Protein AF-A0A5N5RD02-F1 (afdb_monomer_lite)

Radius of gyration: 17.79 Å; chains: 1; bounding box: 37×37×56 Å

Organism: NCBI:txid2490545

pLDDT: mean 74.83, std 21.32, range [37.56, 94.5]

Secondary structure (DSSP, 8-state):
----------PPTT--------SSSS-EEEEEEEETTEEEEEEEE-SSS-EEEEEEEES--TTHHHHHHHHHHHHHHHT--

Structure (mmCIF, N/CA/C/O backbone):
data_AF-A0A5N5RD02-F1
#
_entry.id   AF-A0A5N5RD02-F1
#
loop_
_atom_site.group_PDB
_atom_site.id
_atom_site.type_symbol
_atom_site.label_atom_id
_atom_site.label_alt_id
_atom_site.label_comp_id
_atom_site.label_asym_id
_atom_site.label_entity_id
_atom_site.label_seq_id
_atom_site.pdbx_PDB_ins_code
_atom_site.Cartn_x
_atom_site.Cartn_y
_atom_site.Cartn_z
_atom_site.occupancy
_atom_site.B_iso_or_equiv
_atom_site.auth_seq_id
_atom_site.auth_comp_id
_atom_site.auth_asym_id
_atom_site.auth_atom_id
_atom_site.pdbx_PDB_model_num
ATOM 1 N N . MET A 1 1 ? 22.046 27.784 40.694 1.00 38.22 1 MET A N 1
ATOM 2 C CA . MET A 1 1 ? 21.074 28.255 39.685 1.00 38.22 1 MET A CA 1
ATOM 3 C C . MET A 1 1 ? 21.355 27.510 38.386 1.00 38.22 1 MET A C 1
ATOM 5 O O . MET A 1 1 ? 22.398 27.738 37.789 1.00 38.22 1 MET A O 1
ATOM 9 N N . HIS A 1 2 ? 20.512 26.549 38.008 1.00 41.28 2 HIS A N 1
ATOM 10 C CA . HIS A 1 2 ? 20.619 25.811 36.743 1.00 41.28 2 HIS A CA 1
ATOM 11 C C . HIS A 1 2 ? 19.455 26.238 35.847 1.00 41.28 2 HIS A C 1
ATOM 13 O O . HIS A 1 2 ? 18.300 26.043 36.213 1.00 41.28 2 HIS A O 1
ATOM 19 N N . GLY A 1 3 ? 19.772 26.887 34.725 1.00 40.53 3 GLY A N 1
ATOM 20 C CA . GLY A 1 3 ? 18.797 27.253 33.698 1.00 40.53 3 GLY A CA 1
ATOM 21 C C . GLY A 1 3 ? 18.397 26.037 32.849 1.00 40.53 3 GLY A C 1
ATOM 22 O O . GLY A 1 3 ? 19.160 25.071 32.775 1.00 40.53 3 GLY A O 1
ATOM 23 N N . PRO A 1 4 ? 17.212 26.047 32.219 1.00 45.12 4 PRO A N 1
ATOM 24 C CA . PRO A 1 4 ? 16.721 24.902 31.463 1.00 45.12 4 PRO A CA 1
ATOM 25 C C . PRO A 1 4 ? 17.484 24.714 30.143 1.00 45.12 4 PRO A C 1
ATOM 27 O O . PRO A 1 4 ? 17.635 25.636 29.342 1.00 45.12 4 PRO A O 1
ATOM 30 N N . HIS A 1 5 ? 17.940 23.482 29.918 1.00 40.00 5 HIS A N 1
ATOM 31 C CA . HIS A 1 5 ? 18.602 23.026 28.699 1.00 40.00 5 HIS A CA 1
ATOM 32 C C . HIS A 1 5 ? 17.541 22.794 27.608 1.00 40.00 5 HIS A C 1
ATOM 34 O O . HIS A 1 5 ? 16.811 21.803 27.632 1.00 40.00 5 HIS A O 1
ATOM 40 N N . ALA A 1 6 ? 17.424 23.713 26.649 1.00 40.72 6 ALA A N 1
ATOM 41 C CA . ALA A 1 6 ? 16.572 23.520 25.478 1.00 40.72 6 ALA A CA 1
ATOM 42 C C . ALA A 1 6 ? 17.206 22.471 24.546 1.00 40.72 6 ALA A C 1
ATOM 44 O O . ALA A 1 6 ? 18.312 22.661 24.039 1.00 40.72 6 ALA A O 1
ATOM 45 N N . THR A 1 7 ? 16.516 21.349 24.327 1.00 41.66 7 THR A N 1
ATOM 46 C CA . THR A 1 7 ? 16.925 20.326 23.353 1.00 41.66 7 THR A CA 1
ATOM 47 C C . THR A 1 7 ? 16.341 20.697 21.993 1.00 41.66 7 THR A C 1
ATOM 49 O O . THR A 1 7 ? 15.142 20.567 21.768 1.00 41.66 7 THR A O 1
ATOM 52 N N . ALA A 1 8 ? 17.184 21.197 21.089 1.00 37.56 8 ALA A N 1
ATOM 53 C CA . ALA A 1 8 ? 16.797 21.506 19.717 1.00 37.56 8 ALA A CA 1
ATOM 54 C C . ALA A 1 8 ? 16.661 20.210 18.899 1.00 37.56 8 ALA A C 1
ATOM 56 O O . ALA A 1 8 ? 17.635 19.483 18.692 1.00 37.56 8 ALA A O 1
ATOM 57 N N . SER A 1 9 ? 15.457 19.922 18.402 1.00 43.94 9 SER A N 1
ATOM 58 C CA . SER A 1 9 ? 15.215 18.828 17.462 1.00 43.94 9 SER A CA 1
ATOM 59 C C . SER A 1 9 ? 15.811 19.180 16.093 1.00 43.94 9 SER A C 1
ATOM 61 O O . SER A 1 9 ? 15.235 19.960 15.337 1.00 43.94 9 SER A O 1
ATOM 63 N N . ARG A 1 10 ? 16.979 18.618 15.759 1.00 38.97 10 ARG A N 1
ATOM 64 C CA . ARG A 1 10 ? 17.545 18.678 14.399 1.00 38.97 10 ARG A CA 1
ATOM 65 C C . ARG A 1 10 ? 16.688 17.843 13.445 1.00 38.97 10 ARG A C 1
ATOM 67 O O . ARG A 1 10 ? 16.838 16.625 13.378 1.00 38.97 10 ARG A O 1
ATOM 74 N N . THR A 1 11 ? 15.838 18.496 12.664 1.00 42.56 11 THR A N 1
ATOM 75 C CA . THR A 1 11 ? 15.230 17.912 11.464 1.00 42.56 11 THR A CA 1
ATOM 76 C C . THR A 1 11 ? 16.332 17.688 10.421 1.00 42.56 11 THR A C 1
ATOM 78 O O . THR A 1 11 ? 17.030 18.628 10.040 1.00 42.56 11 THR A O 1
ATOM 81 N N . ARG A 1 12 ? 16.545 16.439 9.983 1.00 39.84 12 ARG A N 1
ATOM 82 C CA . ARG A 1 12 ? 17.487 16.126 8.894 1.00 39.84 12 ARG A CA 1
ATOM 83 C C . ARG A 1 12 ? 16.861 16.548 7.554 1.00 39.84 12 ARG A C 1
ATOM 85 O O . ARG A 1 12 ? 15.748 16.108 7.268 1.00 39.84 12 ARG A O 1
ATOM 92 N N . PRO A 1 13 ? 17.545 17.345 6.716 1.00 39.16 13 PRO A N 1
ATOM 93 C CA . PRO A 1 13 ? 17.089 17.615 5.361 1.00 39.16 13 PRO A CA 1
ATOM 94 C C . PRO A 1 13 ? 17.335 16.369 4.502 1.00 39.16 13 PRO A C 1
ATOM 96 O O . PRO A 1 13 ? 18.464 15.891 4.422 1.00 39.16 13 PRO A O 1
ATOM 99 N N . GLY A 1 14 ? 16.278 15.817 3.900 1.00 45.50 14 GLY A N 1
ATOM 100 C CA . GLY A 1 14 ? 16.402 14.710 2.942 1.00 45.50 14 GLY A CA 1
ATOM 101 C C . GLY A 1 14 ? 15.246 13.711 2.894 1.00 45.50 14 GLY A C 1
ATOM 102 O O . GLY A 1 14 ? 15.201 12.903 1.975 1.00 45.50 14 GLY A O 1
ATOM 103 N N . GLN A 1 15 ? 14.286 13.757 3.819 1.00 44.12 15 GLN A N 1
ATOM 104 C CA . GLN A 1 15 ? 13.145 12.844 3.783 1.00 44.12 15 GLN A CA 1
ATOM 105 C C . GLN A 1 15 ? 11.894 13.574 3.301 1.00 44.12 15 GLN A C 1
ATOM 107 O O . GLN A 1 15 ? 11.018 13.941 4.079 1.00 44.12 15 GLN A O 1
ATOM 112 N N . ALA A 1 16 ? 11.805 13.779 1.988 1.00 41.69 16 ALA A N 1
ATOM 113 C CA . ALA A 1 16 ? 10.516 14.023 1.360 1.00 41.69 16 ALA A CA 1
ATOM 114 C C . ALA A 1 16 ? 9.725 12.704 1.373 1.00 41.69 16 ALA A C 1
ATOM 116 O O . ALA A 1 16 ? 9.594 12.022 0.360 1.00 41.69 16 ALA A O 1
ATOM 117 N N . THR A 1 17 ? 9.210 12.321 2.545 1.00 43.22 17 THR A N 1
ATOM 118 C CA . THR A 1 17 ? 8.070 11.411 2.620 1.00 43.22 17 THR A CA 1
ATOM 119 C C . THR A 1 17 ? 6.904 12.191 2.034 1.00 43.22 17 THR A C 1
ATOM 121 O O . THR A 1 17 ? 6.229 12.940 2.739 1.00 43.22 17 THR A O 1
ATOM 124 N N . ARG A 1 18 ? 6.676 12.071 0.723 1.00 43.81 18 ARG A N 1
ATOM 125 C CA . ARG A 1 18 ? 5.351 12.360 0.182 1.00 43.81 18 ARG A CA 1
ATOM 126 C C . ARG A 1 18 ? 4.445 11.284 0.765 1.00 43.81 18 ARG A C 1
ATOM 128 O O . ARG A 1 18 ? 4.345 10.190 0.223 1.00 43.81 18 ARG A O 1
ATOM 135 N N . ALA A 1 19 ? 3.869 11.574 1.928 1.00 46.69 19 ALA A N 1
ATOM 136 C CA . ALA A 1 19 ? 2.729 10.827 2.414 1.00 46.69 19 ALA A CA 1
ATOM 137 C C . ALA A 1 19 ? 1.710 10.846 1.274 1.00 46.69 19 ALA A C 1
ATOM 139 O O . ALA A 1 19 ? 1.373 11.923 0.771 1.00 46.69 19 ALA A O 1
ATOM 140 N N . LEU A 1 20 ? 1.266 9.671 0.828 1.00 47.66 20 LEU A N 1
ATOM 141 C CA . LEU A 1 20 ? 0.010 9.577 0.101 1.00 47.66 20 LEU A CA 1
ATOM 142 C C . LEU A 1 20 ? -1.022 10.224 1.025 1.00 47.66 20 LEU A C 1
ATOM 144 O O . LEU A 1 20 ? -1.362 9.651 2.059 1.00 47.66 20 LEU A O 1
ATOM 148 N N . GLN A 1 21 ? -1.405 11.471 0.728 1.00 45.03 21 GLN A N 1
ATOM 149 C CA . GLN A 1 21 ? -2.431 12.172 1.487 1.00 45.03 21 GLN A CA 1
ATOM 150 C C . GLN A 1 21 ? -3.640 11.252 1.520 1.00 45.03 21 GLN A C 1
ATOM 152 O O . GLN A 1 21 ? -4.136 10.817 0.479 1.00 45.03 21 GLN A O 1
ATOM 157 N N . SER A 1 22 ? -3.999 10.865 2.738 1.00 47.69 22 SER A N 1
ATOM 158 C CA . SER A 1 22 ? -4.828 9.712 2.988 1.00 47.69 22 SER A CA 1
ATOM 159 C C . SER A 1 22 ? -6.227 9.975 2.437 1.00 47.69 22 SER A C 1
ATOM 161 O O . SER A 1 22 ? -7.023 10.738 2.974 1.00 47.69 22 SER A O 1
ATOM 163 N N . VAL A 1 23 ? -6.537 9.319 1.323 1.00 49.78 23 VAL A N 1
ATOM 164 C CA . VAL A 1 23 ? -7.924 9.163 0.869 1.00 49.78 23 VAL A CA 1
ATOM 165 C C . VAL A 1 23 ? -8.693 8.208 1.802 1.00 49.78 23 VAL A C 1
ATOM 167 O O . VAL A 1 23 ? -9.902 8.062 1.674 1.00 49.78 23 VAL A O 1
ATOM 170 N N . ALA A 1 24 ? -7.998 7.573 2.754 1.00 53.03 24 ALA A N 1
ATOM 171 C CA . ALA A 1 24 ? -8.552 6.859 3.899 1.00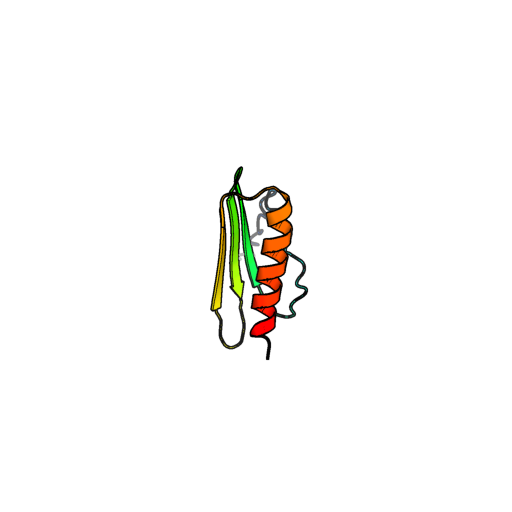 53.03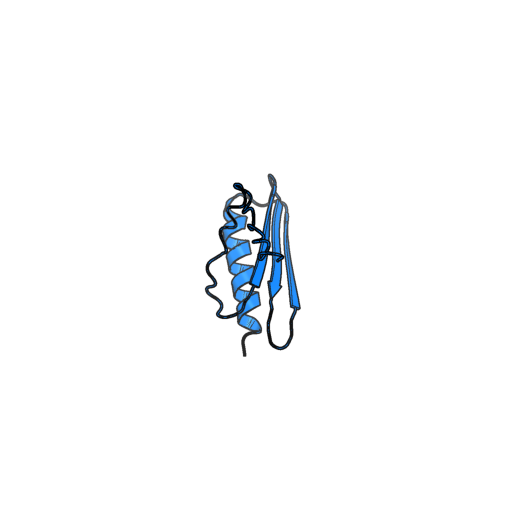 24 ALA A CA 1
ATOM 172 C C . ALA A 1 24 ? -8.472 7.756 5.147 1.00 53.03 24 ALA A C 1
ATOM 174 O O . ALA A 1 24 ? -7.455 8.410 5.372 1.00 53.03 24 ALA A O 1
ATOM 175 N N . ARG A 1 25 ? -9.499 7.785 6.001 1.00 68.44 25 ARG A N 1
ATOM 176 C CA . ARG A 1 25 ? -9.424 8.505 7.293 1.00 68.44 25 ARG A CA 1
ATOM 177 C C . ARG A 1 25 ? -8.528 7.795 8.318 1.00 68.44 25 ARG A C 1
ATOM 179 O O . ARG A 1 25 ? -8.357 8.287 9.430 1.00 68.44 25 ARG A O 1
ATOM 186 N N . LEU A 1 26 ? -7.961 6.650 7.941 1.00 76.25 26 LEU A N 1
ATOM 187 C CA . LEU A 1 26 ? -7.111 5.815 8.773 1.00 76.25 26 LEU A CA 1
ATOM 188 C C . LEU A 1 26 ? -5.655 6.309 8.745 1.00 76.25 26 LEU A C 1
ATOM 190 O O . LEU A 1 26 ? -5.113 6.556 7.663 1.00 76.25 26 LEU A O 1
ATOM 194 N N . PRO A 1 27 ? -4.983 6.420 9.903 1.00 88.56 27 PRO A N 1
ATOM 195 C CA . PRO A 1 27 ? -3.544 6.616 9.944 1.00 88.56 27 PRO A CA 1
ATOM 196 C C . PRO A 1 27 ? -2.844 5.403 9.321 1.00 88.56 27 PRO A C 1
ATOM 198 O O . PRO A 1 27 ? -3.017 4.266 9.765 1.00 88.56 27 PRO A O 1
ATOM 201 N N . VAL A 1 28 ? -2.028 5.649 8.300 1.00 89.75 28 VAL A N 1
ATOM 202 C CA . VAL A 1 28 ? -1.255 4.617 7.603 1.00 89.75 28 VAL A CA 1
ATOM 203 C C . VAL A 1 28 ? 0.204 5.048 7.548 1.00 89.75 28 VAL A C 1
ATOM 205 O O . VAL A 1 28 ? 0.512 6.175 7.160 1.00 89.75 28 VAL A O 1
ATOM 208 N N . ALA A 1 29 ? 1.107 4.143 7.920 1.00 92.25 29 ALA A N 1
ATOM 209 C CA . ALA A 1 29 ? 2.528 4.277 7.630 1.00 92.25 29 ALA A CA 1
ATOM 210 C C . ALA A 1 29 ? 2.874 3.316 6.498 1.00 92.25 29 ALA A C 1
ATOM 212 O O . ALA A 1 29 ? 2.776 2.103 6.680 1.00 92.25 29 ALA A O 1
ATOM 213 N N . ASN A 1 30 ? 3.274 3.843 5.342 1.00 92.50 30 ASN A N 1
ATOM 214 C CA . ASN A 1 30 ? 3.622 3.024 4.189 1.00 92.50 30 ASN A CA 1
ATOM 215 C C . ASN A 1 30 ? 4.981 3.384 3.584 1.00 92.50 30 ASN A C 1
ATOM 217 O O . ASN A 1 30 ? 5.520 4.479 3.777 1.00 92.50 30 ASN A O 1
ATOM 221 N N . LYS A 1 31 ? 5.526 2.431 2.830 1.00 92.62 31 LYS A N 1
ATOM 222 C CA . LYS A 1 31 ? 6.742 2.587 2.047 1.00 92.62 31 LYS A CA 1
ATOM 223 C C . LYS A 1 31 ? 6.579 1.876 0.710 1.00 92.62 31 LYS A C 1
ATOM 225 O O . LYS A 1 31 ? 6.359 0.669 0.670 1.00 92.62 31 LYS A O 1
ATOM 230 N N . THR A 1 32 ? 6.776 2.634 -0.361 1.0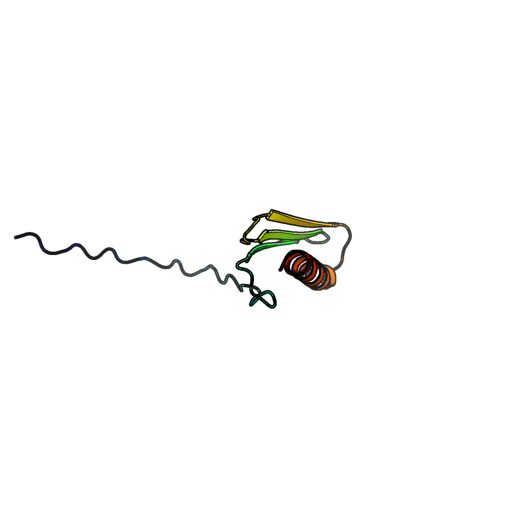0 93.31 32 THR A N 1
ATOM 231 C CA . THR A 1 32 ? 6.914 2.098 -1.712 1.00 93.31 32 THR A CA 1
ATOM 232 C C . THR A 1 32 ? 8.377 1.810 -2.039 1.00 93.31 32 THR A C 1
ATOM 234 O O . THR A 1 32 ? 9.301 2.445 -1.494 1.00 93.31 32 THR A O 1
ATOM 237 N N . GLY A 1 33 ? 8.578 0.857 -2.939 1.00 91.12 33 GLY A N 1
ATOM 238 C CA . GLY A 1 33 ? 9.870 0.474 -3.485 1.00 91.12 33 GLY A CA 1
ATOM 239 C C . GLY A 1 33 ? 9.734 0.112 -4.958 1.00 91.12 33 GLY A C 1
ATOM 240 O O . GLY A 1 33 ? 8.870 -0.667 -5.355 1.00 91.12 33 GLY A O 1
ATOM 241 N N . GLU A 1 34 ? 1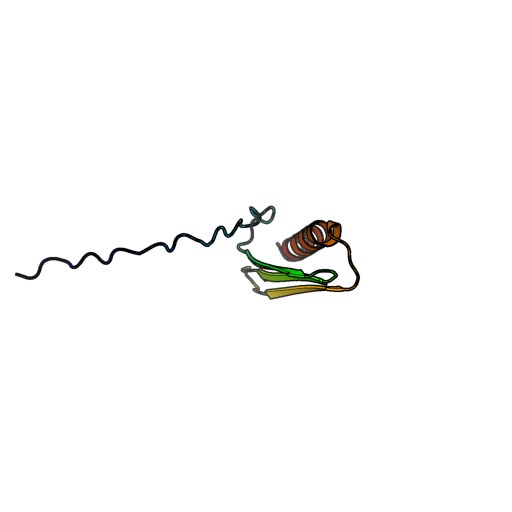0.620 0.699 -5.752 1.00 89.69 34 GLU A N 1
ATOM 242 C CA . GLU A 1 34 ? 10.587 0.617 -7.206 1.00 89.69 34 GLU A CA 1
ATOM 243 C C . GLU A 1 34 ? 11.947 0.112 -7.704 1.00 89.69 34 GLU A C 1
ATOM 245 O O . GLU A 1 34 ? 12.998 0.646 -7.339 1.00 89.69 34 GLU A O 1
ATOM 250 N N . LEU A 1 35 ? 11.925 -0.940 -8.519 1.00 87.38 35 LEU A N 1
ATOM 251 C CA . LEU A 1 35 ? 13.061 -1.512 -9.244 1.00 87.38 35 LEU A CA 1
ATOM 252 C C . LEU A 1 35 ? 12.604 -1.824 -10.676 1.00 87.38 35 LEU A C 1
ATOM 254 O O . LEU A 1 35 ? 11.412 -1.945 -10.927 1.00 87.38 35 LEU A O 1
ATOM 258 N N . ALA A 1 36 ? 13.547 -1.994 -11.610 1.00 87.56 36 ALA A N 1
ATOM 259 C CA . ALA A 1 36 ? 13.291 -2.026 -13.060 1.00 87.56 36 ALA A CA 1
ATOM 260 C C . ALA A 1 36 ? 12.009 -2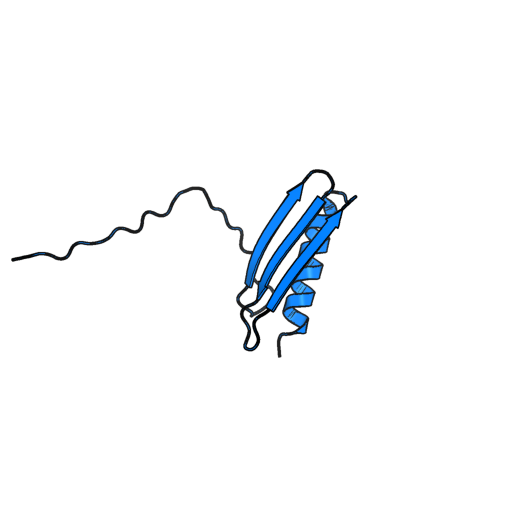.758 -13.513 1.00 87.56 36 ALA A C 1
ATOM 262 O O . ALA A 1 36 ? 11.282 -2.238 -14.346 1.00 87.56 36 ALA A O 1
ATOM 263 N N . VAL A 1 37 ? 11.733 -3.946 -12.969 1.00 91.44 37 VAL A N 1
ATOM 264 C CA . VAL A 1 37 ? 10.527 -4.736 -13.287 1.00 91.44 37 VAL A CA 1
ATOM 265 C C . VAL A 1 37 ? 9.754 -5.153 -12.036 1.00 91.44 37 VAL A C 1
ATOM 267 O O . VAL A 1 37 ? 8.985 -6.113 -12.070 1.00 91.44 37 VAL A O 1
ATOM 270 N N . VAL A 1 38 ? 10.013 -4.497 -10.905 1.00 90.50 38 VAL A N 1
ATOM 271 C CA . VAL A 1 38 ? 9.472 -4.864 -9.595 1.00 90.50 38 VAL A CA 1
ATOM 272 C C . VAL A 1 38 ? 8.911 -3.629 -8.920 1.00 90.50 38 VAL A C 1
ATOM 274 O O . VAL A 1 38 ? 9.593 -2.615 -8.786 1.00 90.50 38 VAL A O 1
ATOM 277 N N . GLN A 1 39 ? 7.682 -3.747 -8.440 1.00 94.00 39 GLN A N 1
ATOM 278 C CA . GLN A 1 39 ? 7.014 -2.695 -7.693 1.00 94.00 39 GLN A CA 1
ATOM 279 C C . GLN A 1 39 ? 6.429 -3.268 -6.408 1.00 94.00 39 GLN A C 1
ATOM 281 O O . GLN A 1 39 ? 5.852 -4.363 -6.409 1.00 94.00 39 GLN A O 1
ATOM 286 N N . ASN A 1 40 ? 6.581 -2.536 -5.305 1.00 93.06 40 ASN A N 1
ATOM 287 C CA . ASN A 1 40 ? 5.966 -2.899 -4.038 1.00 93.06 40 ASN A CA 1
ATOM 288 C C . ASN A 1 40 ? 5.421 -1.702 -3.248 1.00 93.06 40 ASN A C 1
ATOM 290 O O . ASN A 1 40 ? 5.859 -0.560 -3.393 1.00 93.06 40 ASN A O 1
ATOM 294 N N . ASP A 1 41 ? 4.460 -2.006 -2.380 1.00 93.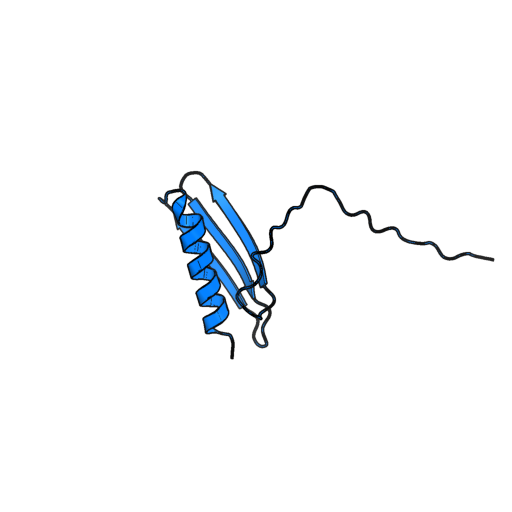88 41 ASP A N 1
ATOM 295 C CA . ASP A 1 41 ? 3.946 -1.118 -1.341 1.00 93.88 41 ASP A CA 1
ATOM 296 C C . ASP A 1 41 ? 3.706 -1.945 -0.079 1.00 93.88 41 ASP A C 1
ATOM 298 O O . ASP A 1 41 ? 2.989 -2.951 -0.090 1.00 93.88 41 ASP A O 1
ATOM 302 N N . VAL A 1 42 ? 4.360 -1.543 1.006 1.00 94.50 42 VAL A N 1
ATOM 303 C CA . VAL A 1 42 ? 4.241 -2.182 2.315 1.00 94.50 42 VAL A CA 1
ATOM 304 C C . VAL A 1 42 ? 3.724 -1.150 3.292 1.00 94.50 42 VAL A C 1
ATOM 306 O O . VAL A 1 42 ? 4.281 -0.053 3.386 1.00 94.50 42 VAL A O 1
ATOM 309 N N . ALA A 1 43 ? 2.694 -1.507 4.052 1.00 93.81 43 ALA A N 1
ATOM 310 C CA . ALA A 1 43 ? 2.107 -0.596 5.015 1.00 93.81 43 ALA A CA 1
ATOM 311 C C . ALA A 1 43 ? 1.655 -1.261 6.304 1.00 93.81 43 ALA A C 1
ATOM 313 O O . ALA A 1 43 ? 1.297 -2.438 6.342 1.00 93.81 43 ALA A O 1
ATOM 314 N N . ILE A 1 44 ? 1.620 -0.440 7.348 1.00 93.56 44 ILE A N 1
ATOM 315 C CA . ILE A 1 44 ? 0.927 -0.701 8.601 1.00 93.56 44 ILE A CA 1
ATOM 316 C C . ILE A 1 44 ? -0.272 0.243 8.652 1.00 93.56 44 ILE A C 1
ATOM 318 O O . ILE A 1 44 ? -0.115 1.463 8.532 1.00 93.56 44 ILE A O 1
ATOM 322 N N . VAL A 1 45 ? -1.459 -0.329 8.837 1.00 91.75 45 VAL A N 1
ATOM 323 C CA . VAL A 1 45 ? -2.708 0.410 9.022 1.00 91.75 45 VAL A CA 1
ATOM 324 C C . VAL A 1 45 ? -3.050 0.414 10.503 1.00 91.75 45 VAL A C 1
ATOM 326 O O . VAL A 1 45 ? -3.208 -0.642 11.124 1.00 91.75 45 VAL A O 1
ATOM 329 N N . TYR A 1 46 ? -3.154 1.611 11.073 1.00 88.38 46 TYR A N 1
ATOM 330 C CA . TYR A 1 46 ? -3.485 1.805 12.478 1.00 88.38 46 TYR A CA 1
ATOM 331 C C . TYR A 1 46 ? -4.996 2.013 12.618 1.00 88.38 46 TYR A C 1
ATOM 333 O O . TYR A 1 46 ? -5.491 3.131 12.524 1.00 88.38 46 TYR A O 1
ATOM 341 N N . ASP A 1 47 ? -5.722 0.921 12.836 1.00 85.19 47 ASP A N 1
ATOM 342 C CA . ASP A 1 47 ? -7.159 0.913 13.137 1.00 85.19 47 ASP A CA 1
ATOM 343 C C . ASP A 1 47 ? -7.414 0.256 14.513 1.00 85.19 47 ASP A C 1
ATOM 345 O O . ASP A 1 47 ? -6.480 -0.238 15.153 1.00 85.19 47 ASP A O 1
ATOM 349 N N . ALA A 1 48 ? -8.670 0.200 14.973 1.00 85.12 48 ALA A N 1
ATOM 350 C CA . ALA A 1 48 ? -9.091 -0.543 16.166 1.00 85.12 48 ALA A CA 1
ATOM 351 C C . ALA A 1 48 ? -8.605 -2.007 16.158 1.00 85.12 48 ALA A C 1
ATOM 353 O O . ALA A 1 48 ? -8.408 -2.611 17.214 1.00 85.12 48 ALA A O 1
ATOM 354 N N . ARG A 1 49 ? -8.394 -2.576 14.965 1.00 86.31 49 ARG A N 1
ATOM 355 C CA . ARG A 1 49 ? -7.673 -3.835 14.750 1.00 86.31 49 ARG A CA 1
ATOM 356 C C . ARG A 1 49 ? -6.525 -3.581 13.770 1.00 86.31 49 ARG A C 1
ATOM 358 O O . ARG A 1 49 ? -6.767 -3.633 12.567 1.00 86.31 49 ARG A O 1
ATOM 365 N N . PRO A 1 50 ? -5.303 -3.290 14.245 1.00 89.19 50 PRO A N 1
ATOM 366 C CA . PRO A 1 50 ? -4.195 -2.959 13.360 1.00 89.19 50 PRO A CA 1
ATOM 367 C C . PRO A 1 50 ? -3.788 -4.163 12.509 1.00 89.19 50 PRO A C 1
ATOM 369 O O . PRO A 1 50 ? -3.822 -5.307 12.966 1.00 89.19 50 PRO A O 1
ATOM 372 N N . TYR A 1 51 ? -3.368 -3.895 11.276 1.00 91.94 51 TYR A N 1
ATOM 373 C CA . TYR A 1 51 ? -2.902 -4.920 10.345 1.00 91.94 51 TYR A CA 1
ATOM 374 C C . TYR A 1 51 ? -1.796 -4.387 9.435 1.00 91.94 51 TYR A C 1
ATOM 376 O O . TYR A 1 51 ? -1.599 -3.178 9.295 1.00 91.94 51 TYR A O 1
ATOM 384 N N . ALA A 1 52 ? -1.066 -5.314 8.819 1.00 93.31 52 ALA A N 1
ATOM 385 C CA . ALA A 1 52 ? -0.063 -5.012 7.811 1.00 93.31 52 ALA A CA 1
ATOM 386 C C . ALA A 1 52 ? -0.548 -5.463 6.429 1.00 93.31 52 ALA A C 1
ATOM 388 O O . ALA A 1 52 ? -1.177 -6.515 6.304 1.00 93.31 52 ALA A O 1
ATOM 389 N N . VAL A 1 53 ? -0.218 -4.688 5.396 1.00 92.56 53 VAL A N 1
ATOM 390 C CA . VAL A 1 53 ? -0.365 -5.085 3.993 1.00 92.56 53 VAL A CA 1
ATOM 391 C C . VAL A 1 53 ? 1.008 -5.115 3.334 1.00 92.56 53 VAL A C 1
ATOM 393 O O . VAL A 1 53 ? 1.865 -4.277 3.617 1.00 92.56 53 VAL A O 1
ATOM 396 N N . SER A 1 54 ? 1.207 -6.077 2.439 1.00 94.31 54 SER A N 1
ATOM 397 C CA . SER A 1 54 ? 2.357 -6.123 1.543 1.00 94.31 54 SER A CA 1
ATOM 398 C C . SER A 1 54 ? 1.862 -6.507 0.159 1.00 94.31 54 SER A C 1
ATOM 400 O O . SER A 1 54 ? 1.310 -7.593 -0.027 1.00 94.31 54 SER A O 1
ATOM 402 N N . VAL A 1 55 ? 2.030 -5.599 -0.796 1.00 92.62 55 VAL A N 1
ATOM 403 C CA . VAL A 1 55 ? 1.733 -5.829 -2.208 1.00 92.62 55 VAL A CA 1
ATOM 404 C C . VAL A 1 55 ? 3.057 -5.830 -2.954 1.00 92.62 55 VAL A C 1
ATOM 406 O O . VAL A 1 55 ? 3.827 -4.879 -2.850 1.00 92.62 55 VAL A O 1
ATOM 409 N N . MET A 1 56 ? 3.327 -6.895 -3.705 1.00 93.00 56 MET A N 1
ATOM 410 C CA . MET A 1 56 ? 4.538 -7.035 -4.508 1.00 93.00 56 MET A CA 1
ATOM 411 C C . MET A 1 56 ? 4.181 -7.636 -5.858 1.00 93.00 56 MET A C 1
ATOM 413 O O . MET A 1 56 ? 3.483 -8.649 -5.927 1.00 93.00 56 MET A O 1
ATOM 417 N N . VAL A 1 57 ? 4.670 -7.013 -6.926 1.00 91.44 57 VAL A N 1
ATOM 418 C CA . VAL A 1 57 ? 4.420 -7.458 -8.296 1.00 91.44 57 VAL A CA 1
ATOM 419 C C . VAL A 1 57 ? 5.722 -7.407 -9.090 1.00 91.44 57 VAL A C 1
ATOM 421 O O . VAL A 1 57 ? 6.479 -6.441 -8.997 1.00 91.44 57 VAL A O 1
ATOM 424 N N . ASN A 1 58 ? 5.970 -8.461 -9.866 1.00 93.56 58 ASN A N 1
ATOM 425 C CA . ASN A 1 58 ? 7.131 -8.612 -10.741 1.00 93.56 58 ASN A CA 1
ATOM 426 C C . ASN A 1 58 ? 6.700 -8.607 -12.212 1.00 93.56 58 ASN A C 1
ATOM 428 O O . ASN A 1 58 ? 5.560 -8.942 -12.526 1.00 93.56 58 ASN A O 1
ATOM 432 N N . GLY A 1 59 ? 7.644 -8.316 -13.109 1.00 92.94 59 GLY A N 1
ATOM 433 C CA . GLY A 1 59 ? 7.415 -8.338 -14.555 1.00 92.94 59 GLY A CA 1
ATOM 434 C C . GLY A 1 59 ? 6.498 -7.211 -15.025 1.00 92.94 59 GLY A C 1
ATOM 435 O O . GLY A 1 59 ? 5.740 -7.400 -15.971 1.00 92.94 59 GLY A O 1
ATOM 436 N N . VAL A 1 60 ? 6.533 -6.072 -14.333 1.00 89.31 60 VAL A N 1
ATOM 437 C CA . VAL A 1 60 ? 5.658 -4.927 -14.592 1.00 89.31 60 VAL A CA 1
ATOM 438 C C . VAL A 1 60 ? 6.412 -3.748 -15.184 1.00 89.31 60 VAL A C 1
ATOM 440 O O . VAL A 1 60 ? 7.619 -3.616 -14.991 1.00 89.31 60 VAL A O 1
ATOM 443 N N . ASP A 1 61 ? 5.675 -2.885 -15.877 1.00 87.62 61 ASP A N 1
ATOM 444 C CA . ASP A 1 61 ? 6.154 -1.579 -16.317 1.00 87.62 61 ASP A CA 1
ATOM 445 C C . ASP A 1 61 ? 5.905 -0.484 -15.258 1.00 87.62 61 ASP A C 1
ATOM 447 O O . ASP A 1 61 ? 5.364 -0.720 -14.173 1.00 87.62 61 ASP A O 1
ATOM 451 N N . GLU A 1 62 ? 6.305 0.743 -15.590 1.00 77.06 62 GLU A N 1
ATOM 452 C CA . GLU A 1 62 ? 6.236 1.923 -14.722 1.00 77.06 62 GLU A CA 1
ATOM 453 C C . GLU A 1 62 ? 4.801 2.280 -14.282 1.00 77.06 62 GLU A C 1
ATOM 455 O O . GLU A 1 62 ? 4.603 2.868 -13.217 1.00 77.06 62 GLU A O 1
ATOM 460 N N . SER A 1 63 ? 3.774 1.880 -15.044 1.00 82.25 63 SER A N 1
ATOM 461 C CA . SER A 1 63 ? 2.370 2.140 -14.695 1.00 82.25 63 SER A CA 1
ATOM 462 C C . SER A 1 63 ? 1.905 1.350 -13.465 1.00 82.25 63 SER A C 1
ATOM 464 O O . SER A 1 63 ? 0.941 1.735 -12.793 1.00 82.25 63 SER A O 1
ATOM 466 N N . ALA A 1 64 ? 2.613 0.272 -13.110 1.00 86.00 64 ALA A N 1
ATOM 467 C CA . ALA A 1 64 ? 2.254 -0.569 -11.977 1.00 86.00 64 ALA A CA 1
ATOM 468 C C . ALA A 1 64 ? 2.365 0.133 -10.621 1.00 86.00 64 ALA A C 1
ATOM 470 O O . ALA A 1 64 ? 1.615 -0.228 -9.714 1.00 86.00 64 ALA A O 1
ATOM 471 N N . ALA A 1 65 ? 3.205 1.165 -10.482 1.00 84.88 65 ALA A N 1
ATOM 472 C CA . ALA A 1 65 ? 3.284 1.950 -9.250 1.00 84.88 65 ALA A CA 1
ATOM 473 C C . ALA A 1 65 ? 1.920 2.576 -8.887 1.00 84.88 65 ALA A C 1
ATOM 475 O O . ALA A 1 65 ? 1.460 2.483 -7.747 1.00 84.88 65 ALA A O 1
ATOM 476 N N . SER A 1 66 ? 1.212 3.140 -9.875 1.00 87.88 66 SER A N 1
ATOM 477 C CA . SER A 1 66 ? -0.120 3.728 -9.669 1.00 87.88 66 SER A CA 1
ATOM 478 C C . SER A 1 66 ? -1.190 2.666 -9.387 1.00 87.88 66 SER A C 1
ATOM 480 O O . SER A 1 66 ? -2.038 2.849 -8.504 1.00 87.88 66 SER A O 1
ATOM 482 N N . ASN A 1 67 ? -1.127 1.526 -10.081 1.00 90.25 67 ASN A N 1
ATOM 483 C CA . ASN A 1 67 ? -2.060 0.418 -9.875 1.00 90.25 67 ASN A CA 1
ATOM 484 C C . ASN A 1 67 ? -1.929 -0.185 -8.469 1.00 90.25 67 ASN A C 1
ATOM 486 O O . ASN A 1 67 ? -2.938 -0.424 -7.804 1.00 90.25 67 ASN A O 1
ATOM 490 N N . ILE A 1 68 ? -0.696 -0.377 -7.991 1.00 90.44 68 ILE A N 1
ATOM 491 C CA . ILE A 1 68 ? -0.416 -0.909 -6.653 1.00 90.44 68 ILE A CA 1
ATOM 492 C C . ILE A 1 68 ? -0.870 0.074 -5.576 1.00 90.44 68 ILE A C 1
ATOM 494 O O . ILE A 1 68 ? -1.586 -0.335 -4.667 1.00 90.44 68 ILE A O 1
ATOM 498 N N . ALA A 1 69 ? -0.566 1.369 -5.713 1.00 87.19 69 ALA A N 1
ATOM 499 C CA . ALA A 1 69 ? -1.051 2.379 -4.771 1.00 87.19 69 ALA A CA 1
ATOM 500 C C . ALA A 1 69 ? -2.591 2.398 -4.685 1.00 87.19 69 ALA A C 1
ATOM 502 O O . ALA A 1 69 ? -3.161 2.505 -3.598 1.00 87.19 69 ALA A O 1
ATOM 503 N N . THR A 1 70 ? -3.274 2.234 -5.825 1.00 90.69 70 THR A N 1
ATOM 504 C CA . THR A 1 70 ? -4.743 2.150 -5.880 1.00 90.69 70 THR A CA 1
ATOM 505 C C . THR A 1 70 ? -5.266 0.890 -5.189 1.00 90.69 70 THR A C 1
ATOM 507 O O . THR A 1 70 ? -6.242 0.958 -4.439 1.00 90.69 70 THR A O 1
ATOM 510 N N . LEU A 1 71 ? -4.630 -0.262 -5.421 1.00 90.19 71 LEU A N 1
ATOM 511 C CA . LEU A 1 71 ? -4.991 -1.524 -4.776 1.00 90.19 71 LEU A CA 1
ATOM 512 C C . LEU A 1 71 ? -4.825 -1.435 -3.256 1.00 90.19 71 LEU A C 1
ATOM 514 O O . LEU A 1 71 ? -5.770 -1.734 -2.527 1.00 90.19 71 LEU A O 1
ATOM 518 N N . SER A 1 72 ? -3.666 -0.972 -2.788 1.00 90.50 72 SER A N 1
ATOM 519 C CA . SER A 1 72 ? -3.382 -0.786 -1.365 1.00 90.50 72 SER A CA 1
ATOM 520 C C . SER A 1 72 ? -4.419 0.116 -0.694 1.00 90.50 72 SER A C 1
ATOM 522 O O . SER A 1 72 ? -4.986 -0.258 0.331 1.00 90.50 72 SER A O 1
ATOM 524 N N . ALA A 1 73 ? -4.755 1.256 -1.310 1.00 87.44 73 ALA A N 1
ATOM 525 C CA . ALA A 1 73 ? -5.767 2.171 -0.782 1.00 87.44 73 ALA A CA 1
ATOM 526 C C . ALA A 1 73 ? -7.150 1.511 -0.621 1.00 87.44 73 ALA A C 1
ATOM 528 O O . ALA A 1 73 ? -7.829 1.737 0.381 1.00 87.44 73 ALA A O 1
ATOM 529 N N . ARG A 1 74 ? -7.555 0.650 -1.566 1.00 90.06 74 ARG A N 1
ATOM 530 C CA . ARG A 1 74 ? -8.814 -0.112 -1.467 1.00 90.06 74 ARG A CA 1
ATOM 531 C C . ARG A 1 74 ? -8.784 -1.140 -0.339 1.00 90.06 74 ARG A C 1
ATOM 533 O O . ARG A 1 74 ? -9.793 -1.319 0.344 1.00 90.06 74 ARG A O 1
ATOM 540 N N . VAL A 1 75 ? -7.645 -1.800 -0.120 1.00 88.69 75 VAL A N 1
ATOM 541 C CA . VAL A 1 75 ? -7.483 -2.722 1.015 1.00 88.69 75 VAL A CA 1
ATOM 542 C C . VAL A 1 75 ? -7.617 -1.960 2.331 1.00 88.69 75 VAL A C 1
ATOM 544 O O . VAL A 1 75 ? -8.347 -2.420 3.205 1.00 88.69 75 VAL A O 1
ATOM 547 N N . TYR A 1 76 ? -7.010 -0.772 2.440 1.00 87.56 76 TYR A N 1
ATOM 548 C CA . TYR A 1 76 ? -7.117 0.062 3.642 1.00 87.56 76 TYR A CA 1
ATOM 549 C C . TYR A 1 76 ? -8.574 0.367 4.003 1.00 87.56 76 TYR A C 1
ATOM 551 O O . TYR A 1 76 ? -8.993 0.173 5.142 1.00 87.56 76 TYR A O 1
ATOM 559 N N . GLN A 1 77 ? -9.356 0.777 3.003 1.00 84.56 77 GLN A N 1
ATOM 560 C CA . GLN A 1 77 ? -10.767 1.137 3.161 1.00 84.56 77 GLN A CA 1
ATOM 561 C C . GLN A 1 77 ? -11.678 -0.067 3.431 1.00 84.56 77 GLN A C 1
ATOM 563 O O . GLN A 1 77 ? -12.701 0.079 4.087 1.00 84.56 77 GLN A O 1
ATOM 568 N N . THR A 1 78 ? -11.326 -1.270 2.964 1.00 84.38 78 THR A N 1
ATOM 569 C CA . THR A 1 78 ? -12.162 -2.477 3.145 1.00 84.38 78 THR A CA 1
ATOM 570 C C . THR A 1 78 ? -12.389 -2.820 4.621 1.00 84.38 78 THR A C 1
ATOM 572 O O . THR A 1 78 ? -13.410 -3.411 4.976 1.00 84.38 78 THR A O 1
ATOM 575 N N . PHE A 1 79 ? -11.442 -2.455 5.484 1.00 76.88 79 PHE A N 1
ATOM 576 C CA . PHE A 1 79 ? -11.516 -2.723 6.918 1.00 76.88 79 PHE A CA 1
ATOM 577 C C . PHE A 1 79 ? -11.918 -1.500 7.753 1.00 76.88 79 PHE A C 1
ATOM 579 O O . PHE A 1 79 ? -12.083 -1.650 8.962 1.00 76.88 79 PHE A O 1
ATOM 586 N N . GLU A 1 80 ? -12.130 -0.338 7.126 1.00 73.25 80 GLU A N 1
ATOM 587 C CA . GLU A 1 80 ? -12.704 0.850 7.766 1.00 73.25 80 GLU A CA 1
ATOM 588 C C . GLU A 1 80 ? -14.176 0.545 8.115 1.00 73.25 80 GLU A C 1
ATOM 590 O O . GLU A 1 80 ? -14.982 0.259 7.228 1.00 73.25 80 GLU A O 1
ATOM 595 N N . LYS A 1 81 ? -14.520 0.516 9.409 1.00 60.31 81 LYS A N 1
ATOM 596 C CA . LYS A 1 81 ? -15.888 0.276 9.905 1.00 60.31 81 LYS A CA 1
ATOM 597 C C . LYS A 1 81 ? -16.423 1.478 10.660 1.00 60.31 81 LYS A C 1
ATOM 599 O O . LYS A 1 81 ? -15.664 2.019 11.491 1.00 60.31 81 LYS A O 1
#

InterPro domains:
  IPR012338 Beta-lactamase/transpeptidase-like [G3DSA:3.40.710.10] (6-80)
  IPR012338 Beta-lactamase/transpeptidase-like [SSF56601] (20-76)
  IPR045155 Beta-lactamase class A, catalytic domain [PF13354] (24-79)

Sequence (81 aa):
MHGPHATASRTRPGQATRALQSVARLPVANKTGELAVVQNDVAIVYDARPYAVSVMVNGVDESAASNIATLSARVYQTFEK

Foldseek 3Di:
DDDDDDDDDDDDPDDPPPPPPQPPPWDKDKDWDDDQFKTKIWIWTDDVDIDIDIDIDGRDHPCVNVVRVVVVSVVNVVPPD